Protein AF-A0A5N6VQR4-F1 (afdb_monomer_lite)

Structure (mmCIF, N/CA/C/O backbone):
data_AF-A0A5N6VQR4-F1
#
_entry.id   AF-A0A5N6VQR4-F1
#
loop_
_atom_site.group_PDB
_atom_site.id
_atom_site.type_symbol
_atom_site.label_atom_id
_atom_site.label_alt_id
_atom_site.label_comp_id
_atom_site.label_asym_id
_atom_site.label_entity_id
_atom_site.label_seq_id
_atom_site.pdbx_PDB_ins_code
_atom_site.Cartn_x
_atom_site.Cartn_y
_atom_site.Cartn_z
_atom_site.occupancy
_atom_site.B_iso_or_equiv
_atom_site.auth_seq_id
_atom_site.auth_comp_id
_atom_site.auth_asym_id
_atom_site.auth_atom_id
_atom_site.pdbx_PDB_model_num
ATOM 1 N N . MET A 1 1 ? -6.402 11.622 26.392 1.00 72.25 1 MET A N 1
ATOM 2 C CA . MET A 1 1 ? -5.763 10.296 26.255 1.00 72.25 1 MET A CA 1
ATOM 3 C C . MET A 1 1 ? -6.809 9.208 26.011 1.00 72.25 1 MET A C 1
ATOM 5 O O . MET A 1 1 ? -6.854 8.719 24.894 1.00 72.25 1 MET A O 1
ATOM 9 N N . ALA A 1 2 ? -7.713 8.922 26.962 1.00 85.75 2 ALA A N 1
ATOM 10 C CA . ALA A 1 2 ? -8.679 7.811 26.860 1.00 85.75 2 ALA A CA 1
ATOM 11 C C . ALA A 1 2 ? -9.592 7.821 25.611 1.00 85.75 2 ALA A C 1
ATOM 13 O O . ALA A 1 2 ? -9.846 6.773 25.027 1.00 85.75 2 ALA A O 1
ATOM 14 N N . ASP A 1 3 ? -10.067 8.989 25.160 1.00 92.75 3 ASP A N 1
ATOM 15 C CA . ASP A 1 3 ? -10.911 9.073 23.954 1.00 92.75 3 ASP A CA 1
ATOM 16 C C . ASP A 1 3 ? -10.135 8.754 22.662 1.00 92.75 3 ASP A C 1
ATOM 18 O O . ASP A 1 3 ? -10.634 8.040 21.794 1.00 92.75 3 ASP A O 1
ATOM 22 N N . LEU A 1 4 ? -8.886 9.223 22.555 1.00 91.81 4 LEU A N 1
ATOM 23 C CA . LEU A 1 4 ? -8.019 8.935 21.408 1.00 91.81 4 LEU A CA 1
ATOM 24 C C . LEU A 1 4 ? -7.672 7.445 21.352 1.00 91.81 4 LEU A C 1
ATOM 26 O O . LEU A 1 4 ? -7.761 6.829 20.294 1.00 91.81 4 LEU A O 1
ATOM 30 N N . GLU A 1 5 ? -7.332 6.870 22.502 1.00 92.81 5 GLU A N 1
ATOM 31 C CA . GLU A 1 5 ? -7.044 5.446 22.648 1.00 92.81 5 GLU A CA 1
ATOM 32 C C . GLU A 1 5 ? -8.259 4.587 22.274 1.00 92.81 5 GLU A C 1
ATOM 34 O O . GLU A 1 5 ? -8.143 3.661 21.472 1.00 92.81 5 GLU A O 1
ATOM 39 N N . ARG A 1 6 ? -9.459 4.946 22.754 1.00 95.38 6 ARG A N 1
ATOM 40 C CA . ARG A 1 6 ? -10.708 4.272 22.373 1.00 95.38 6 ARG A CA 1
ATOM 41 C C . ARG A 1 6 ? -10.944 4.319 20.861 1.00 95.38 6 ARG A C 1
ATOM 43 O O . ARG A 1 6 ? -11.289 3.294 20.269 1.00 95.38 6 ARG A O 1
ATOM 50 N N . ARG A 1 7 ? -10.772 5.488 20.229 1.00 95.00 7 ARG A N 1
ATOM 51 C CA . ARG A 1 7 ? -10.937 5.648 18.772 1.00 95.00 7 ARG A CA 1
ATOM 52 C C . ARG A 1 7 ? -9.921 4.814 18.000 1.00 95.00 7 ARG A C 1
ATOM 54 O O . ARG A 1 7 ? -10.310 4.118 17.069 1.00 95.00 7 ARG A O 1
ATOM 61 N N . TYR A 1 8 ? -8.656 4.844 18.412 1.00 91.25 8 TYR A N 1
ATOM 62 C CA . TYR A 1 8 ? -7.595 4.045 17.806 1.00 91.25 8 TYR A CA 1
ATOM 63 C C . TYR A 1 8 ? -7.903 2.547 17.884 1.00 91.25 8 TYR A C 1
ATOM 65 O O . TYR A 1 8 ? -7.888 1.870 16.861 1.00 91.25 8 TYR A O 1
ATOM 73 N N . ASN A 1 9 ? -8.271 2.045 19.065 1.00 92.38 9 ASN A N 1
ATOM 74 C CA . ASN A 1 9 ? -8.598 0.633 19.257 1.00 92.38 9 ASN A CA 1
ATOM 75 C C . ASN A 1 9 ? -9.785 0.202 18.388 1.00 92.38 9 ASN A C 1
ATOM 77 O O . ASN A 1 9 ? -9.730 -0.846 17.750 1.00 92.38 9 ASN A O 1
ATOM 81 N N . THR A 1 10 ? -10.817 1.045 18.297 1.00 94.00 10 THR A N 1
ATOM 82 C CA . THR A 1 10 ? -11.991 0.782 17.449 1.00 94.00 10 THR A CA 1
ATOM 83 C C . THR A 1 10 ? -11.607 0.729 15.968 1.00 94.00 10 THR A C 1
ATOM 85 O O . THR A 1 10 ? -11.998 -0.193 15.256 1.00 94.00 10 THR A O 1
ATOM 88 N N . LEU A 1 11 ? -10.815 1.695 15.492 1.00 91.12 11 LEU A N 1
ATOM 89 C CA . LEU A 1 11 ? -10.342 1.724 14.106 1.00 91.12 11 LEU A CA 1
ATOM 90 C C . LEU A 1 11 ? -9.451 0.523 13.788 1.00 91.12 11 LEU A C 1
ATOM 92 O O . LEU A 1 11 ? -9.614 -0.091 12.737 1.00 91.12 11 LEU A O 1
ATOM 96 N N . ASN A 1 12 ? -8.553 0.156 14.701 1.00 89.00 12 ASN A N 1
ATOM 97 C CA . ASN A 1 12 ? -7.706 -1.017 14.546 1.00 89.00 12 ASN A CA 1
ATOM 98 C C . ASN A 1 12 ? -8.550 -2.298 14.453 1.00 89.00 12 ASN A C 1
ATOM 100 O O . ASN A 1 12 ? -8.331 -3.109 13.561 1.00 89.00 12 ASN A O 1
ATOM 104 N N . GLU A 1 13 ? -9.569 -2.457 15.300 1.00 92.94 13 GLU A N 1
ATOM 105 C CA . GLU A 1 13 ? -10.475 -3.608 15.237 1.00 92.94 13 GLU A CA 1
ATOM 106 C C . GLU A 1 13 ? -11.222 -3.686 13.895 1.00 92.94 13 GLU A C 1
ATOM 108 O O . GLU A 1 13 ? -11.317 -4.761 13.299 1.00 92.94 13 GLU A O 1
ATOM 113 N N . ILE A 1 14 ? -11.702 -2.547 13.384 1.00 91.06 14 ILE A N 1
ATOM 114 C CA . ILE A 1 14 ? -12.328 -2.466 12.058 1.00 91.06 14 ILE A CA 1
ATOM 115 C C . ILE A 1 14 ? -11.334 -2.913 10.986 1.00 91.06 14 ILE A C 1
ATOM 117 O O . ILE A 1 14 ? -11.655 -3.795 10.193 1.00 91.06 14 ILE A O 1
ATOM 121 N N . VAL A 1 15 ? -10.123 -2.350 10.983 1.00 88.81 15 VAL A N 1
ATOM 122 C CA . VAL A 1 15 ? -9.076 -2.675 10.005 1.00 88.81 15 VAL A CA 1
ATOM 123 C C . VAL A 1 15 ? -8.760 -4.170 10.013 1.00 88.81 15 VAL A C 1
ATOM 125 O O . VAL A 1 15 ? -8.751 -4.778 8.944 1.00 88.81 15 VAL A O 1
ATOM 128 N N . GLN A 1 16 ? -8.594 -4.780 11.190 1.00 86.88 16 GLN A N 1
ATOM 129 C CA . GLN A 1 16 ? -8.325 -6.218 11.330 1.00 86.88 16 GLN A CA 1
ATOM 130 C C . GLN A 1 16 ? -9.474 -7.100 10.824 1.00 86.88 16 GLN A C 1
ATOM 132 O O . GLN A 1 16 ? -9.234 -8.197 10.322 1.00 86.88 16 GLN A O 1
ATOM 137 N N . LYS A 1 17 ? -10.722 -6.634 10.943 1.00 91.69 17 LYS A N 1
ATOM 138 C CA . LYS A 1 17 ? -11.908 -7.336 10.429 1.00 91.69 17 LYS A CA 1
ATOM 139 C C . LYS A 1 17 ? -12.133 -7.118 8.932 1.00 91.69 17 LYS A C 1
ATOM 141 O O . LYS A 1 17 ? -12.865 -7.887 8.311 1.00 91.69 17 LYS A O 1
ATOM 146 N N . THR A 1 18 ? -11.534 -6.086 8.338 1.00 91.88 18 THR A N 1
ATOM 147 C CA . THR A 1 18 ? -11.626 -5.858 6.894 1.00 91.88 18 THR A CA 1
ATOM 148 C C . THR A 1 18 ? -10.718 -6.802 6.110 1.00 91.88 18 THR A C 1
ATOM 150 O O . THR A 1 18 ? -9.731 -7.337 6.608 1.00 91.88 18 THR A O 1
ATOM 153 N N . THR A 1 19 ? -10.996 -6.948 4.817 1.00 92.56 19 THR A N 1
ATOM 154 C CA . THR A 1 19 ? -10.103 -7.664 3.899 1.00 92.56 19 THR A CA 1
ATOM 155 C C . THR A 1 19 ? -8.915 -6.815 3.444 1.00 92.56 19 THR A C 1
ATOM 157 O O . THR A 1 19 ? -8.200 -7.235 2.539 1.00 92.56 19 THR A O 1
ATOM 160 N N . ILE A 1 20 ? -8.721 -5.605 3.978 1.00 94.06 20 ILE A N 1
ATOM 161 C CA . ILE A 1 20 ? -7.669 -4.690 3.530 1.00 94.06 20 ILE A CA 1
ATOM 162 C C . ILE A 1 20 ? -6.327 -5.190 4.063 1.00 94.06 20 ILE A C 1
ATOM 164 O O . ILE A 1 20 ? -6.094 -5.256 5.265 1.00 94.06 20 ILE A O 1
ATOM 168 N N . ARG A 1 21 ? -5.428 -5.547 3.146 1.00 94.62 21 ARG A N 1
ATOM 169 C CA . ARG A 1 21 ? -4.090 -6.069 3.469 1.00 94.62 21 ARG A CA 1
ATOM 170 C C . ARG A 1 21 ? -2.989 -5.150 2.957 1.00 94.62 21 ARG A C 1
ATOM 172 O O . ARG A 1 21 ? -1.926 -5.071 3.570 1.00 94.62 21 ARG A O 1
ATOM 179 N N . TYR A 1 22 ? -3.266 -4.442 1.867 1.00 95.62 22 TYR A N 1
ATOM 180 C CA . TYR A 1 22 ? -2.328 -3.569 1.177 1.00 95.62 22 TYR A CA 1
ATOM 181 C C . TYR A 1 22 ? -2.906 -2.167 1.034 1.00 95.62 22 TYR A C 1
ATOM 183 O O . TYR A 1 22 ? -4.118 -2.008 0.912 1.00 95.62 22 TYR A O 1
ATOM 191 N N . VAL A 1 23 ? -2.049 -1.153 1.036 1.00 95.38 23 VAL A N 1
ATOM 192 C CA . VAL A 1 23 ? -2.447 0.254 0.966 1.00 95.38 23 VAL A CA 1
ATOM 193 C C . VAL A 1 23 ? -1.556 0.993 -0.027 1.00 95.38 23 VAL A C 1
ATOM 195 O O . VAL A 1 23 ? -0.343 0.790 -0.063 1.00 95.38 23 VAL A O 1
ATOM 198 N N . CYS A 1 24 ? -2.152 1.874 -0.831 1.00 95.25 24 CYS A N 1
ATOM 199 C CA . CYS A 1 24 ? -1.393 2.823 -1.640 1.00 95.25 24 CYS A CA 1
ATOM 200 C C . CYS A 1 24 ? -0.852 3.954 -0.744 1.00 95.25 24 CYS A C 1
ATOM 202 O O . CYS A 1 24 ? -1.650 4.669 -0.140 1.00 95.25 24 CYS A O 1
ATOM 204 N N . PRO A 1 25 ? 0.468 4.188 -0.671 1.00 93.19 25 PRO A N 1
ATOM 205 C CA . PRO A 1 25 ? 1.038 5.199 0.222 1.00 93.19 25 PRO A CA 1
ATOM 206 C C . PRO A 1 25 ? 0.742 6.645 -0.219 1.00 93.19 25 PRO A C 1
ATOM 208 O O . PRO A 1 25 ? 0.852 7.565 0.589 1.00 93.19 25 PRO A O 1
ATOM 211 N N . LYS A 1 26 ? 0.349 6.877 -1.482 1.00 91.94 26 LYS A N 1
ATOM 212 C CA . LYS A 1 26 ? -0.034 8.215 -1.970 1.00 91.94 26 LYS A CA 1
ATOM 213 C C . LYS A 1 26 ? -1.443 8.617 -1.554 1.00 91.94 26 LYS A C 1
ATOM 215 O O . LYS A 1 26 ? -1.625 9.698 -1.008 1.00 91.94 26 LYS A O 1
ATOM 220 N N . CYS A 1 27 ? -2.424 7.758 -1.822 1.00 92.81 27 CYS A N 1
ATOM 221 C CA . CYS A 1 27 ? -3.844 8.078 -1.652 1.00 92.81 27 CYS A CA 1
ATOM 222 C C . CYS A 1 27 ? -4.506 7.360 -0.465 1.00 92.81 27 CYS A C 1
ATOM 224 O O . CYS A 1 27 ? -5.698 7.539 -0.233 1.00 92.81 27 CYS A O 1
ATOM 226 N N . LEU A 1 28 ? -3.757 6.516 0.255 1.00 91.81 28 LEU A N 1
ATOM 227 C CA . LEU A 1 28 ? -4.216 5.698 1.385 1.00 91.81 28 LEU A CA 1
ATOM 228 C C . LEU A 1 28 ? -5.405 4.775 1.070 1.00 91.81 28 LEU A C 1
ATOM 230 O O . LEU A 1 28 ? -6.082 4.279 1.971 1.00 91.81 28 LEU A O 1
ATOM 234 N N . ARG A 1 29 ? -5.640 4.478 -0.213 1.00 94.31 29 ARG A N 1
ATOM 235 C CA . ARG A 1 29 ? -6.654 3.506 -0.627 1.00 94.31 29 ARG A CA 1
ATOM 236 C C . ARG A 1 29 ? -6.210 2.090 -0.258 1.00 94.31 29 ARG A C 1
ATOM 238 O O . ARG A 1 29 ? -5.081 1.695 -0.552 1.00 94.31 29 ARG A O 1
ATOM 245 N N . GLY A 1 30 ? -7.114 1.341 0.369 1.00 94.69 30 GLY A N 1
ATOM 246 C CA . GLY A 1 30 ? -6.908 -0.046 0.777 1.00 94.69 30 GLY A CA 1
ATOM 247 C C . GLY A 1 30 ? -7.296 -1.061 -0.300 1.00 94.69 30 GLY A C 1
ATOM 248 O O . GLY A 1 30 ? -8.262 -0.870 -1.035 1.00 94.69 30 GLY A O 1
ATOM 249 N N . PHE A 1 31 ? -6.558 -2.166 -0.357 1.00 95.62 31 PHE A N 1
ATOM 250 C CA . PHE A 1 31 ? -6.737 -3.266 -1.298 1.00 95.62 31 PHE A CA 1
ATOM 251 C C . PHE A 1 31 ? -6.587 -4.611 -0.584 1.00 95.62 31 PHE A C 1
ATOM 253 O O . PHE A 1 31 ? -5.764 -4.779 0.321 1.00 95.62 31 PHE A O 1
ATOM 260 N N . SER A 1 32 ? -7.365 -5.602 -1.017 1.00 94.75 32 SER A N 1
ATOM 261 C CA . SER A 1 32 ? -7.295 -6.962 -0.471 1.00 94.75 32 SER A CA 1
ATOM 262 C C . SER A 1 32 ? -6.176 -7.806 -1.070 1.00 94.75 32 SER A C 1
ATOM 264 O O . SER A 1 32 ? -5.676 -8.727 -0.427 1.00 94.75 32 SER A O 1
ATOM 266 N N . ARG A 1 33 ? -5.759 -7.489 -2.301 1.00 95.00 33 ARG A N 1
ATOM 267 C CA . ARG A 1 33 ? -4.773 -8.255 -3.069 1.00 95.00 33 ARG A CA 1
ATOM 268 C C . ARG A 1 33 ? -3.740 -7.324 -3.703 1.00 95.00 33 ARG A C 1
ATOM 270 O O . ARG A 1 33 ? -4.109 -6.234 -4.144 1.00 95.00 33 ARG A O 1
ATOM 277 N N . PRO A 1 34 ? -2.482 -7.773 -3.850 1.00 94.56 34 PRO A N 1
ATOM 278 C CA . PRO A 1 34 ? -1.444 -6.972 -4.488 1.00 94.56 34 PRO A CA 1
ATOM 279 C C . PRO A 1 34 ? -1.735 -6.740 -5.976 1.00 94.56 34 PRO A C 1
ATOM 281 O O . PRO A 1 34 ? -1.414 -5.687 -6.505 1.00 94.56 34 PRO A O 1
ATOM 284 N N . THR A 1 35 ? -2.405 -7.676 -6.655 1.00 94.94 35 THR A N 1
ATOM 285 C CA . THR A 1 35 ? -2.776 -7.530 -8.072 1.00 94.94 35 THR A CA 1
ATOM 286 C C . THR A 1 35 ? -3.657 -6.307 -8.322 1.00 94.94 35 THR A C 1
ATOM 288 O O . THR A 1 35 ? -3.410 -5.569 -9.271 1.00 94.94 35 THR A O 1
ATOM 291 N N . LEU A 1 36 ? -4.634 -6.060 -7.442 1.00 95.44 36 LEU A N 1
ATOM 292 C CA . LEU A 1 36 ? -5.514 -4.890 -7.512 1.00 95.44 36 LEU A CA 1
ATOM 293 C C . LEU A 1 36 ? -4.752 -3.594 -7.215 1.00 95.44 36 LEU A C 1
ATOM 295 O O . LEU A 1 36 ? -4.996 -2.577 -7.855 1.00 95.44 36 LEU A O 1
ATOM 299 N N . LEU A 1 37 ? -3.791 -3.641 -6.288 1.00 95.88 37 LEU A N 1
ATOM 300 C CA . LEU A 1 37 ? -2.920 -2.506 -5.994 1.00 95.88 37 LEU A CA 1
ATOM 301 C C . LEU A 1 37 ? -2.042 -2.137 -7.204 1.00 95.88 37 LEU A C 1
ATOM 303 O O . LEU A 1 37 ? -1.970 -0.974 -7.587 1.00 95.88 37 LEU A O 1
ATOM 307 N N . TYR A 1 38 ? -1.398 -3.118 -7.841 1.00 94.19 38 TYR A N 1
ATOM 308 C CA . TYR A 1 38 ? -0.580 -2.865 -9.032 1.00 94.19 38 TYR A CA 1
ATOM 309 C C . TYR A 1 38 ? -1.418 -2.430 -10.236 1.00 94.19 38 TYR A C 1
ATOM 311 O O . TYR A 1 38 ? -0.951 -1.638 -11.050 1.00 94.19 38 TYR A O 1
ATOM 319 N N . GLN A 1 39 ? -2.654 -2.916 -10.357 1.00 95.25 39 GLN A N 1
ATOM 320 C CA . GLN A 1 39 ? -3.601 -2.394 -11.338 1.00 95.25 39 GLN A CA 1
ATOM 321 C C . GLN A 1 39 ? -3.911 -0.916 -11.071 1.00 95.25 39 GLN A C 1
ATOM 323 O O . GLN A 1 39 ? -3.766 -0.106 -11.980 1.00 95.25 39 GLN A O 1
ATOM 328 N N . HIS A 1 40 ? -4.205 -0.554 -9.821 1.00 95.31 40 HIS A N 1
ATOM 329 C CA . HIS A 1 40 ? -4.433 0.834 -9.425 1.00 95.31 40 HIS A CA 1
ATOM 330 C C . HIS A 1 40 ? -3.251 1.756 -9.761 1.00 95.31 40 HIS A C 1
ATOM 332 O O . HIS A 1 40 ? -3.462 2.879 -10.212 1.00 95.31 40 HIS A O 1
ATOM 338 N N . PHE A 1 41 ? -2.011 1.290 -9.592 1.00 94.56 41 PHE A N 1
ATOM 339 C CA . PHE A 1 41 ? -0.835 2.075 -9.974 1.00 94.56 41 PHE A CA 1
ATOM 340 C C . PHE A 1 41 ? -0.729 2.315 -11.481 1.00 94.56 41 PHE A C 1
ATOM 342 O O . PHE A 1 41 ? -0.176 3.327 -11.886 1.00 94.56 41 PHE A O 1
ATOM 349 N N . ARG A 1 42 ? -1.232 1.398 -12.314 1.00 91.81 42 ARG A N 1
ATOM 350 C CA . ARG A 1 42 ? -1.169 1.524 -13.778 1.00 91.81 42 ARG A CA 1
ATOM 351 C C . ARG A 1 42 ? -2.291 2.378 -14.353 1.00 91.81 42 ARG A C 1
ATOM 353 O O . ARG A 1 42 ? -2.090 3.009 -15.381 1.00 91.81 42 ARG A O 1
ATOM 360 N N . GLU A 1 43 ? -3.452 2.369 -13.711 1.00 92.00 43 GLU A N 1
ATOM 361 C CA . GLU A 1 43 ? -4.618 3.149 -14.141 1.00 92.00 43 GLU A CA 1
ATOM 362 C C . GLU A 1 43 ? -4.470 4.641 -13.831 1.00 92.00 43 GLU A C 1
ATOM 364 O O . GLU A 1 43 ? -5.040 5.473 -14.529 1.00 92.00 43 GLU A O 1
ATOM 369 N N . ASP A 1 44 ? -3.703 4.982 -12.795 1.00 88.25 44 ASP A N 1
ATOM 370 C CA . ASP A 1 44 ? -3.507 6.357 -12.351 1.00 88.25 44 ASP A CA 1
ATOM 371 C C . ASP A 1 44 ? -2.068 6.809 -12.626 1.00 88.25 44 ASP A C 1
ATOM 373 O O . ASP A 1 44 ? -1.114 6.350 -11.987 1.00 88.25 44 ASP A O 1
ATOM 377 N N . GLU A 1 45 ? -1.900 7.742 -13.565 1.00 87.00 45 GLU A N 1
ATOM 378 C CA . GLU A 1 45 ? -0.587 8.280 -13.941 1.00 87.00 45 GLU A CA 1
ATOM 379 C C . GLU A 1 45 ? 0.170 8.863 -12.739 1.00 87.00 45 GLU A C 1
ATOM 381 O O . GLU A 1 45 ? 1.398 8.752 -12.662 1.00 87.00 45 GLU A O 1
ATOM 386 N N . SER A 1 46 ? -0.549 9.410 -11.751 1.00 88.62 46 SER A N 1
ATOM 387 C CA . SER A 1 46 ? 0.048 9.970 -10.535 1.00 88.62 46 SER A CA 1
ATOM 388 C C . SER A 1 46 ? 0.661 8.900 -9.617 1.00 88.62 46 SER A C 1
ATOM 390 O O . SER A 1 46 ? 1.521 9.205 -8.775 1.00 88.62 46 SER A O 1
ATOM 392 N N . HIS A 1 47 ? 0.261 7.639 -9.797 1.00 92.12 47 HIS A N 1
ATOM 393 C CA . HIS A 1 47 ? 0.707 6.481 -9.028 1.00 92.12 47 HIS A CA 1
ATOM 394 C C . HIS A 1 47 ? 1.641 5.546 -9.809 1.00 92.12 47 HIS A C 1
ATOM 396 O O . HIS A 1 47 ? 2.265 4.681 -9.193 1.00 92.12 47 HIS A O 1
ATOM 402 N N . ASN A 1 48 ? 1.805 5.738 -11.122 1.00 92.06 48 ASN A N 1
ATOM 403 C CA . ASN A 1 48 ? 2.569 4.847 -12.004 1.00 92.06 48 ASN A CA 1
ATOM 404 C C . ASN A 1 48 ? 3.991 4.553 -11.498 1.00 92.06 48 ASN A C 1
ATOM 406 O O . ASN A 1 48 ? 4.425 3.401 -11.498 1.00 92.06 48 ASN A O 1
ATOM 410 N N . ALA A 1 49 ? 4.686 5.552 -10.947 1.00 93.00 49 ALA A N 1
ATOM 411 C CA . ALA A 1 49 ? 6.028 5.367 -10.390 1.00 93.00 49 ALA A CA 1
ATOM 412 C C . ALA A 1 49 ? 6.100 4.289 -9.284 1.00 93.00 49 ALA A C 1
ATOM 414 O O . ALA A 1 49 ? 7.134 3.643 -9.134 1.00 93.00 49 ALA A O 1
ATOM 415 N N . LEU A 1 50 ? 5.011 4.033 -8.547 1.00 93.69 50 LEU A N 1
ATOM 416 C CA . LEU A 1 50 ? 4.946 2.976 -7.528 1.00 93.69 50 LEU A CA 1
ATOM 417 C C . LEU A 1 50 ? 4.861 1.562 -8.122 1.00 93.69 50 LEU A C 1
ATOM 419 O O . LEU A 1 50 ? 5.152 0.589 -7.426 1.00 93.69 50 LEU A O 1
ATOM 423 N N . SER A 1 51 ? 4.494 1.434 -9.400 1.00 92.38 51 SER A N 1
ATOM 424 C CA . SER A 1 51 ? 4.516 0.155 -10.114 1.00 92.38 51 SER A CA 1
ATOM 425 C C . SER A 1 51 ? 5.911 -0.222 -10.620 1.00 92.38 51 SER A C 1
ATOM 427 O O . SER A 1 51 ? 6.197 -1.407 -10.755 1.00 92.38 51 SER A O 1
ATOM 429 N N . MET A 1 52 ? 6.800 0.763 -10.799 1.00 92.75 52 MET A N 1
ATOM 430 C CA . MET A 1 52 ? 8.086 0.633 -11.500 1.00 92.75 52 MET A CA 1
ATOM 431 C C . MET A 1 52 ? 9.196 -0.054 -10.689 1.00 92.75 52 MET A C 1
ATOM 433 O O . MET A 1 52 ? 10.378 0.149 -10.951 1.00 92.75 52 MET A O 1
ATOM 437 N N . ARG A 1 53 ? 8.866 -0.852 -9.665 1.00 90.12 53 ARG A N 1
ATOM 438 C CA . ARG A 1 53 ? 9.872 -1.442 -8.763 1.00 90.12 53 ARG A CA 1
ATOM 439 C C . ARG A 1 53 ? 10.897 -2.303 -9.511 1.00 90.12 53 ARG A C 1
ATOM 441 O O . ARG A 1 53 ? 12.047 -2.368 -9.079 1.00 90.12 53 ARG A O 1
ATOM 448 N N . ARG A 1 54 ? 10.477 -2.983 -10.583 1.00 88.62 54 ARG A N 1
ATOM 449 C CA . ARG A 1 54 ? 11.322 -3.898 -11.368 1.00 88.62 54 ARG A CA 1
ATOM 450 C C . ARG A 1 54 ? 12.019 -3.188 -12.526 1.00 88.62 54 ARG A C 1
ATOM 452 O O . ARG A 1 54 ? 13.146 -3.536 -12.850 1.00 88.62 54 ARG A O 1
ATOM 459 N N . GLU A 1 55 ? 11.353 -2.208 -13.124 1.00 91.44 55 GLU A N 1
ATOM 460 C CA . GLU A 1 55 ? 11.799 -1.488 -14.315 1.00 91.44 55 GLU A CA 1
ATOM 461 C C . GLU A 1 55 ? 12.731 -0.324 -13.962 1.00 91.44 55 GLU A C 1
ATOM 463 O O . GLU A 1 55 ? 13.781 -0.154 -14.575 1.00 91.44 55 GLU A O 1
ATOM 468 N N . ASP A 1 56 ? 12.361 0.470 -12.954 1.00 93.19 56 ASP A N 1
ATOM 469 C CA . ASP A 1 56 ? 13.113 1.633 -12.491 1.00 93.19 56 ASP A CA 1
ATOM 470 C C . ASP A 1 56 ? 13.000 1.770 -10.968 1.00 93.19 56 ASP A C 1
ATOM 472 O O . ASP A 1 56 ? 12.205 2.538 -10.411 1.00 93.19 56 ASP A O 1
ATOM 476 N N . PHE A 1 57 ? 13.851 1.010 -10.277 1.00 92.50 57 PHE A N 1
ATOM 477 C CA . PHE A 1 57 ? 13.885 0.993 -8.819 1.00 92.50 57 PHE A CA 1
ATOM 478 C C . PHE A 1 57 ? 14.170 2.376 -8.216 1.00 92.50 57 PHE A C 1
ATOM 480 O O . PHE A 1 57 ? 13.686 2.684 -7.126 1.00 92.50 57 PHE A O 1
ATOM 487 N N . LYS A 1 58 ? 14.927 3.236 -8.912 1.00 93.38 58 LYS A N 1
ATOM 488 C CA . LYS A 1 58 ? 15.244 4.583 -8.429 1.00 93.38 58 LYS A CA 1
ATOM 489 C C . LYS A 1 58 ? 13.992 5.457 -8.429 1.00 93.38 58 LYS A C 1
ATOM 491 O O . LYS A 1 58 ? 13.699 6.076 -7.407 1.00 93.38 58 LYS A O 1
ATOM 496 N N . ARG A 1 59 ? 13.232 5.477 -9.532 1.00 94.31 59 ARG A N 1
ATOM 497 C CA . ARG A 1 59 ? 11.954 6.210 -9.608 1.00 94.31 59 ARG A CA 1
ATOM 498 C C . ARG A 1 59 ? 10.938 5.669 -8.614 1.00 94.31 59 ARG A C 1
ATOM 500 O O . ARG A 1 59 ? 10.289 6.463 -7.931 1.00 94.31 59 ARG A O 1
ATOM 507 N N . PHE A 1 60 ? 10.854 4.347 -8.488 1.00 94.94 60 PHE A N 1
ATOM 508 C CA . PHE A 1 60 ? 10.026 3.699 -7.479 1.00 94.94 60 PHE A CA 1
ATOM 509 C C . PHE A 1 60 ? 10.388 4.165 -6.066 1.00 94.94 60 PHE A C 1
ATOM 511 O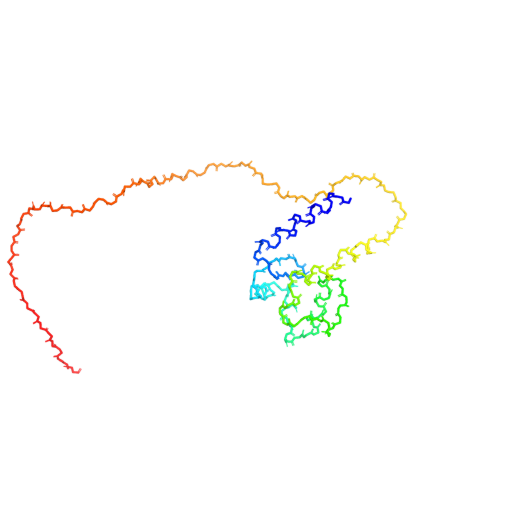 O . PHE A 1 60 ? 9.518 4.650 -5.348 1.00 94.94 60 PHE A O 1
ATOM 518 N N . LEU A 1 61 ? 11.663 4.077 -5.672 1.00 93.94 61 LEU A N 1
ATOM 519 C CA . LEU A 1 61 ? 12.098 4.412 -4.318 1.00 93.94 61 LEU A CA 1
ATOM 520 C C . LEU A 1 61 ? 11.869 5.890 -4.001 1.00 93.94 61 LEU A C 1
ATOM 522 O O . LEU A 1 61 ? 11.338 6.202 -2.937 1.00 93.94 61 LEU A O 1
ATOM 526 N N . SER A 1 62 ? 12.223 6.794 -4.919 1.00 93.62 62 SER A N 1
ATOM 527 C CA . SER A 1 62 ? 11.985 8.229 -4.737 1.00 93.62 62 SER A CA 1
ATOM 528 C C . SER A 1 62 ? 10.499 8.528 -4.567 1.00 93.62 62 SER A C 1
ATOM 530 O O . SER A 1 62 ? 10.120 9.207 -3.613 1.00 93.62 62 SER A O 1
ATOM 532 N N . SER A 1 63 ? 9.648 7.960 -5.428 1.00 93.69 63 SER A N 1
ATOM 533 C CA . SER A 1 63 ? 8.205 8.152 -5.314 1.00 93.69 63 SER A CA 1
ATOM 534 C C . SER A 1 63 ? 7.654 7.538 -4.031 1.00 93.69 63 SER A C 1
ATOM 536 O O . SER A 1 63 ? 6.827 8.157 -3.375 1.00 93.69 63 SER A O 1
ATOM 538 N N . TYR A 1 64 ? 8.125 6.362 -3.621 1.00 94.19 64 TYR A N 1
ATOM 539 C CA . TYR A 1 64 ? 7.690 5.687 -2.401 1.00 94.19 64 TYR A CA 1
ATOM 540 C C . TYR A 1 64 ? 8.059 6.472 -1.132 1.00 94.19 64 TYR A C 1
ATOM 542 O O . TYR A 1 64 ? 7.221 6.665 -0.252 1.00 94.19 64 TYR A O 1
ATOM 550 N N . GLN A 1 65 ? 9.283 6.996 -1.054 1.00 93.50 65 GLN A N 1
ATOM 551 C CA . GLN A 1 65 ? 9.742 7.829 0.063 1.00 93.50 65 GLN A CA 1
ATOM 552 C C . GLN A 1 65 ? 8.961 9.142 0.160 1.00 93.50 65 GLN A C 1
ATOM 554 O O . GLN A 1 65 ? 8.514 9.519 1.244 1.00 93.50 65 GLN A O 1
ATOM 559 N N . GLU A 1 66 ? 8.739 9.811 -0.973 1.00 91.81 66 GLU A N 1
ATOM 560 C CA . GLU A 1 66 ? 7.855 10.977 -1.064 1.00 91.81 66 GLU A CA 1
ATOM 561 C C . GLU A 1 66 ? 6.423 10.611 -0.650 1.00 91.81 66 GLU A C 1
ATOM 563 O O . GLU A 1 66 ? 5.743 11.369 0.046 1.00 91.81 66 GLU A O 1
ATOM 568 N N . SER A 1 67 ? 5.989 9.402 -1.020 1.00 91.94 67 SER A N 1
ATOM 569 C CA . SER A 1 67 ? 4.674 8.858 -0.700 1.00 91.94 67 SER A CA 1
ATOM 570 C C . SER A 1 67 ? 4.477 8.617 0.799 1.00 91.94 67 SER A C 1
ATOM 572 O O . SER A 1 67 ? 3.356 8.700 1.272 1.00 91.94 67 SER A O 1
ATOM 574 N N . LEU A 1 68 ? 5.533 8.351 1.558 1.00 91.25 68 LEU A N 1
ATOM 575 C CA . LEU A 1 68 ? 5.443 8.160 3.005 1.00 91.25 68 LEU A CA 1
ATOM 576 C C . LEU A 1 68 ? 5.869 9.395 3.803 1.00 91.25 68 LEU A C 1
ATOM 578 O O . LEU A 1 68 ? 5.573 9.486 4.990 1.00 91.25 68 LEU A O 1
ATOM 582 N N . GLY A 1 69 ? 6.571 10.345 3.184 1.00 90.25 69 GLY A N 1
ATO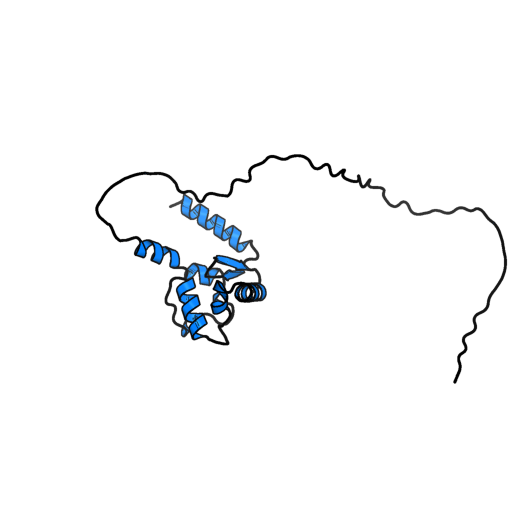M 583 C CA . GLY A 1 69 ? 7.223 11.443 3.898 1.00 90.25 69 GLY A CA 1
ATOM 584 C C . GLY A 1 69 ? 8.417 10.977 4.742 1.00 90.25 69 GLY A C 1
ATOM 585 O O . GLY A 1 69 ? 8.757 11.609 5.740 1.00 90.25 69 GLY A O 1
ATOM 586 N N . CYS A 1 70 ? 9.056 9.860 4.385 1.00 87.81 70 CYS A N 1
ATOM 587 C CA . CYS A 1 70 ? 10.194 9.321 5.127 1.00 87.81 70 CYS A CA 1
ATOM 588 C C . CYS A 1 70 ? 11.295 8.798 4.199 1.00 87.81 70 CYS A C 1
ATOM 590 O O . CYS A 1 70 ? 11.033 8.206 3.153 1.00 87.81 70 CYS A O 1
ATOM 592 N N . LYS A 1 71 ? 12.553 8.976 4.613 1.00 88.31 71 LYS A N 1
ATOM 593 C CA . LYS A 1 71 ? 13.734 8.501 3.882 1.00 88.31 71 LYS A CA 1
ATOM 594 C C . LYS A 1 71 ? 14.113 7.094 4.350 1.00 88.31 71 LYS A C 1
ATOM 596 O O . LYS A 1 71 ? 14.989 6.947 5.194 1.00 88.31 71 LYS A O 1
ATOM 601 N N . ILE A 1 72 ? 13.437 6.073 3.825 1.00 86.56 72 ILE A N 1
ATOM 602 C CA . ILE A 1 72 ? 13.756 4.663 4.115 1.00 86.56 72 ILE A CA 1
ATOM 603 C C . ILE A 1 72 ? 14.858 4.196 3.159 1.00 86.56 72 ILE A C 1
ATOM 605 O O . ILE A 1 72 ? 14.681 4.324 1.943 1.00 86.56 72 ILE A O 1
ATOM 609 N N . PRO A 1 73 ?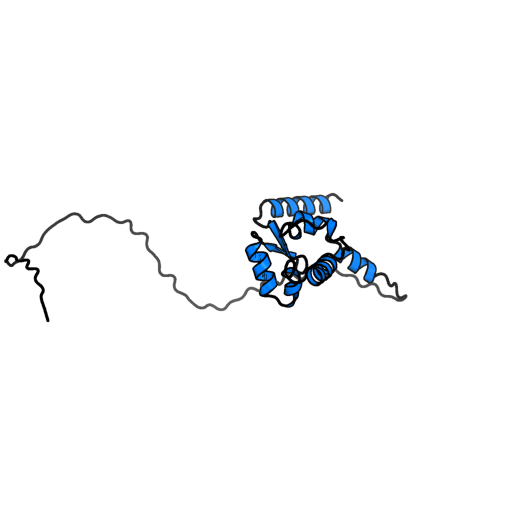 15.989 3.662 3.641 1.00 87.50 73 PRO A N 1
ATOM 610 C CA . PRO A 1 73 ? 17.034 3.159 2.762 1.00 87.50 73 PRO A CA 1
ATOM 611 C C . PRO A 1 73 ? 16.561 1.909 2.006 1.00 87.50 73 PRO A C 1
ATOM 613 O O . PRO A 1 73 ? 15.850 1.063 2.540 1.00 87.50 73 PRO A O 1
ATOM 616 N N . ALA A 1 74 ? 17.016 1.751 0.760 1.00 87.69 74 ALA A N 1
ATOM 617 C CA . ALA A 1 74 ? 16.613 0.646 -0.119 1.00 87.69 74 ALA A CA 1
ATOM 618 C C . ALA A 1 74 ? 16.788 -0.755 0.498 1.00 87.69 74 ALA A C 1
ATOM 620 O O . ALA A 1 74 ? 16.024 -1.662 0.186 1.00 87.69 74 ALA A O 1
ATOM 621 N N . LYS A 1 75 ? 17.794 -0.924 1.367 1.00 87.12 75 LYS A N 1
ATOM 622 C CA . LYS A 1 75 ? 18.126 -2.197 2.025 1.00 87.12 75 LYS A CA 1
ATOM 623 C C . LYS A 1 75 ? 17.113 -2.619 3.093 1.00 87.12 75 LYS A C 1
ATOM 625 O O . LYS A 1 75 ? 17.023 -3.802 3.388 1.00 87.12 75 LYS A O 1
ATOM 630 N N . GLU A 1 76 ? 16.378 -1.669 3.665 1.00 87.56 76 GLU A N 1
ATOM 631 C CA . GLU A 1 76 ? 15.379 -1.915 4.716 1.00 87.56 76 GLU A CA 1
ATOM 632 C C . GLU A 1 76 ? 13.968 -2.083 4.144 1.00 87.56 76 GLU A C 1
ATOM 634 O O . GLU A 1 76 ? 13.018 -2.362 4.875 1.00 87.56 76 GLU A O 1
ATOM 639 N N . LEU A 1 77 ? 13.812 -1.905 2.829 1.00 90.31 77 LEU A N 1
ATOM 640 C CA . LEU A 1 77 ? 12.516 -1.995 2.191 1.00 90.31 77 LEU A CA 1
ATOM 641 C C . LEU A 1 77 ? 12.098 -3.468 2.043 1.00 90.31 77 LEU A C 1
ATOM 643 O O . LEU A 1 77 ? 12.820 -4.238 1.400 1.00 90.31 77 LEU A O 1
ATOM 647 N N . PRO A 1 78 ? 10.913 -3.863 2.542 1.00 91.06 78 PRO A N 1
ATOM 648 C CA . PRO A 1 78 ? 10.422 -5.220 2.367 1.00 91.06 78 PRO A CA 1
ATOM 649 C C . PRO A 1 78 ? 10.329 -5.601 0.883 1.00 91.06 78 PRO A C 1
ATOM 651 O O . PRO A 1 78 ? 10.073 -4.730 0.037 1.00 91.06 78 PRO A O 1
ATOM 654 N N . PRO A 1 79 ? 10.527 -6.882 0.535 1.00 87.88 79 PRO A N 1
ATOM 655 C CA . PRO A 1 79 ? 10.477 -7.348 -0.847 1.00 87.88 79 PRO A CA 1
ATOM 656 C C . PRO A 1 79 ? 9.073 -7.218 -1.466 1.00 87.88 79 PRO A C 1
ATOM 658 O O . PRO A 1 79 ? 8.060 -7.179 -0.771 1.00 87.88 79 PRO A O 1
ATOM 661 N N . ASP A 1 80 ? 9.023 -7.146 -2.798 1.00 88.06 80 ASP A N 1
ATOM 662 C CA . ASP A 1 80 ? 7.799 -7.180 -3.614 1.00 88.06 80 ASP A CA 1
ATOM 663 C C . ASP A 1 80 ? 6.657 -6.261 -3.135 1.00 88.06 80 ASP A C 1
ATOM 665 O O . ASP A 1 80 ? 6.824 -5.045 -3.044 1.00 88.06 80 ASP A O 1
ATOM 669 N N . ALA A 1 81 ? 5.479 -6.833 -2.874 1.00 90.56 81 ALA A N 1
ATOM 670 C CA . ALA A 1 81 ? 4.295 -6.110 -2.436 1.00 90.56 81 ALA A CA 1
ATOM 671 C C . ALA A 1 81 ? 4.254 -5.898 -0.916 1.00 90.56 81 ALA A C 1
ATOM 673 O O . ALA A 1 81 ? 3.370 -5.204 -0.418 1.00 90.56 81 ALA A O 1
ATOM 674 N N . GLU A 1 82 ? 5.183 -6.493 -0.164 1.00 93.56 82 GLU A N 1
ATOM 675 C CA . GLU A 1 82 ? 5.156 -6.461 1.299 1.00 93.56 82 GLU A CA 1
ATOM 676 C C . GLU A 1 82 ? 5.446 -5.062 1.842 1.00 93.56 82 GLU A C 1
ATOM 678 O O . GLU A 1 82 ? 4.932 -4.698 2.898 1.00 93.56 82 GLU A O 1
ATOM 683 N N . CYS A 1 83 ? 6.163 -4.227 1.081 1.00 93.12 83 CYS A N 1
ATOM 684 C CA . CYS A 1 83 ? 6.334 -2.817 1.427 1.00 93.12 83 CYS A CA 1
ATOM 685 C C . CYS A 1 83 ? 5.000 -2.057 1.422 1.00 93.12 83 CYS A C 1
ATOM 687 O O . CYS A 1 83 ? 4.861 -1.061 2.111 1.00 93.12 83 CYS A O 1
ATOM 689 N N . PHE A 1 84 ? 3.982 -2.539 0.709 1.00 95.50 84 PHE A N 1
ATOM 690 C CA . PHE A 1 84 ? 2.658 -1.922 0.691 1.00 95.50 84 PHE A CA 1
ATOM 691 C C . PHE A 1 84 ? 1.699 -2.503 1.724 1.00 95.50 84 PHE A C 1
ATOM 693 O O . PHE A 1 84 ? 0.517 -2.159 1.710 1.00 95.50 84 PHE A O 1
ATOM 700 N N . ARG A 1 85 ? 2.151 -3.404 2.606 1.00 95.00 85 ARG A N 1
ATOM 701 C CA . ARG A 1 85 ? 1.280 -3.912 3.665 1.00 95.00 85 ARG A CA 1
ATOM 702 C C . ARG A 1 85 ? 0.825 -2.788 4.573 1.00 95.00 85 ARG A C 1
ATOM 704 O O . ARG A 1 85 ? 1.615 -1.929 4.952 1.00 95.00 85 ARG A O 1
ATOM 711 N N . ILE A 1 86 ? -0.439 -2.867 4.977 1.00 92.56 86 ILE A N 1
ATOM 712 C CA . ILE A 1 86 ? -1.077 -1.856 5.820 1.00 92.56 86 ILE A CA 1
ATOM 713 C C . ILE A 1 86 ? -0.252 -1.533 7.071 1.00 92.56 86 ILE A C 1
ATOM 715 O O . ILE A 1 86 ? 0.010 -0.365 7.322 1.00 92.56 86 ILE A O 1
ATOM 719 N N . GLN A 1 87 ? 0.241 -2.551 7.784 1.00 90.19 87 GLN A N 1
ATOM 720 C CA . GLN A 1 87 ? 1.040 -2.345 8.993 1.00 90.19 87 GLN A CA 1
ATOM 721 C C . GLN A 1 87 ? 2.341 -1.594 8.694 1.00 90.19 87 GLN A C 1
ATOM 723 O O . GLN A 1 87 ? 2.640 -0.599 9.340 1.00 90.19 87 GLN A O 1
ATOM 728 N N . TYR A 1 88 ? 3.068 -2.014 7.655 1.00 92.38 88 TYR A N 1
ATOM 729 C CA . TYR A 1 88 ? 4.327 -1.374 7.282 1.00 92.38 88 TYR A CA 1
ATOM 730 C C . TYR A 1 88 ? 4.123 0.089 6.880 1.00 92.38 88 TYR A C 1
ATOM 732 O O . TYR A 1 88 ? 4.873 0.959 7.321 1.00 92.38 88 TYR A O 1
ATOM 740 N N . VAL A 1 89 ? 3.098 0.362 6.065 1.00 92.94 89 VAL A N 1
ATOM 741 C CA . VAL A 1 89 ? 2.757 1.724 5.642 1.00 92.94 89 VAL A CA 1
ATOM 742 C C . VAL A 1 89 ? 2.391 2.576 6.854 1.00 92.94 89 VAL A C 1
ATOM 744 O O . VAL A 1 89 ? 2.942 3.662 6.974 1.00 92.94 89 VAL A O 1
ATOM 747 N N . ILE A 1 90 ? 1.539 2.088 7.764 1.00 89.69 90 ILE A N 1
ATOM 748 C CA . ILE A 1 90 ? 1.155 2.803 8.994 1.00 89.69 90 ILE A CA 1
ATOM 749 C C . ILE A 1 90 ? 2.387 3.148 9.835 1.00 89.69 90 ILE A C 1
ATOM 751 O O . ILE A 1 90 ? 2.559 4.307 10.208 1.00 89.69 90 ILE A O 1
ATOM 755 N N . ASP A 1 91 ? 3.269 2.178 10.077 1.00 89.44 91 ASP A N 1
ATOM 756 C CA . ASP A 1 91 ? 4.444 2.356 10.940 1.00 89.44 91 ASP A CA 1
ATOM 757 C C . ASP A 1 91 ? 5.438 3.393 10.380 1.00 89.44 91 ASP A C 1
ATOM 759 O O . ASP A 1 91 ? 6.179 4.034 11.129 1.00 89.44 91 ASP A O 1
ATOM 763 N N . HIS A 1 92 ? 5.451 3.581 9.057 1.00 89.88 92 HIS A N 1
ATOM 764 C CA . HIS A 1 92 ? 6.393 4.462 8.364 1.00 89.88 92 HIS A CA 1
ATOM 765 C C . HIS A 1 92 ? 5.750 5.727 7.782 1.00 89.88 92 HIS A C 1
ATOM 767 O O . HIS A 1 92 ? 6.453 6.552 7.194 1.00 89.88 92 HIS A O 1
ATOM 773 N N . TYR A 1 93 ? 4.440 5.923 7.948 1.00 89.88 93 TYR A N 1
ATOM 774 C CA . TYR A 1 93 ? 3.746 7.089 7.416 1.00 89.88 93 TYR A CA 1
ATOM 775 C C . TYR A 1 93 ? 4.072 8.336 8.245 1.00 89.88 93 TYR A C 1
ATOM 777 O O . TYR A 1 93 ? 3.630 8.498 9.380 1.00 89.88 93 TYR A O 1
ATOM 785 N N . LYS A 1 94 ? 4.866 9.242 7.670 1.00 87.44 94 LYS A N 1
ATOM 786 C CA . LYS A 1 94 ? 5.329 10.487 8.306 1.00 87.4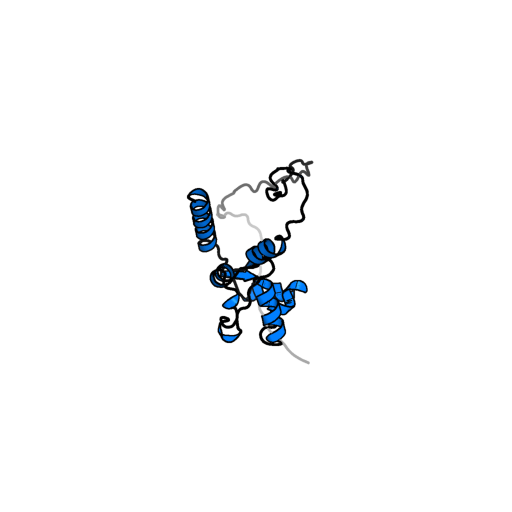4 94 LYS A CA 1
ATOM 787 C C . LYS A 1 94 ? 4.956 11.739 7.520 1.00 87.44 94 LYS A C 1
ATOM 789 O O . LYS A 1 94 ? 5.432 12.829 7.845 1.00 87.44 94 LYS A O 1
ATOM 794 N N . ARG A 1 95 ? 4.110 11.632 6.490 1.00 74.38 95 ARG A N 1
ATOM 795 C CA . ARG A 1 95 ? 3.672 12.801 5.714 1.00 74.38 95 ARG A CA 1
ATOM 796 C C . ARG A 1 95 ? 3.036 13.865 6.613 1.00 74.38 95 ARG A C 1
ATOM 798 O O . ARG A 1 95 ? 3.375 15.037 6.476 1.00 74.38 95 ARG A O 1
ATOM 805 N N . ASP A 1 96 ? 2.215 13.459 7.575 1.00 65.81 96 ASP A N 1
ATOM 806 C CA . ASP A 1 96 ? 1.507 14.391 8.462 1.00 65.81 96 ASP A CA 1
ATOM 807 C C . ASP A 1 96 ? 2.467 15.167 9.380 1.00 65.81 96 ASP A C 1
ATOM 809 O O . ASP A 1 96 ? 2.280 16.358 9.624 1.00 65.81 96 ASP A O 1
ATOM 813 N N . GLN A 1 97 ? 3.558 14.529 9.816 1.00 61.59 97 GLN A N 1
ATOM 814 C CA . GLN A 1 97 ? 4.612 15.183 10.602 1.00 61.59 97 GLN A CA 1
ATOM 815 C C . GLN A 1 97 ? 5.383 16.215 9.765 1.00 61.59 97 GLN A C 1
ATOM 817 O O . GLN A 1 97 ? 5.753 17.272 10.268 1.00 61.59 97 GLN A O 1
ATOM 822 N N . ASN A 1 98 ? 5.597 15.947 8.473 1.00 55.78 98 ASN A N 1
ATOM 823 C CA . ASN A 1 98 ? 6.254 16.900 7.577 1.00 55.78 98 ASN A CA 1
ATOM 824 C C . ASN A 1 98 ? 5.352 18.089 7.225 1.00 55.78 98 ASN A C 1
ATOM 826 O O . ASN A 1 98 ? 5.855 19.206 7.131 1.00 55.78 98 ASN A O 1
ATOM 830 N N . LEU A 1 99 ? 4.035 17.883 7.093 1.00 57.19 99 LEU A N 1
ATOM 831 C CA . LEU A 1 99 ? 3.087 18.980 6.885 1.00 57.19 99 LEU A CA 1
ATOM 832 C C . LEU A 1 99 ? 3.075 19.929 8.097 1.00 57.19 99 LEU A C 1
ATOM 834 O O . LEU A 1 99 ? 3.197 21.142 7.928 1.00 57.19 99 LEU A O 1
ATOM 838 N N . ALA A 1 100 ? 3.041 19.382 9.318 1.00 54.22 100 ALA A N 1
ATOM 839 C CA . ALA A 1 100 ? 3.131 20.160 10.557 1.00 54.22 1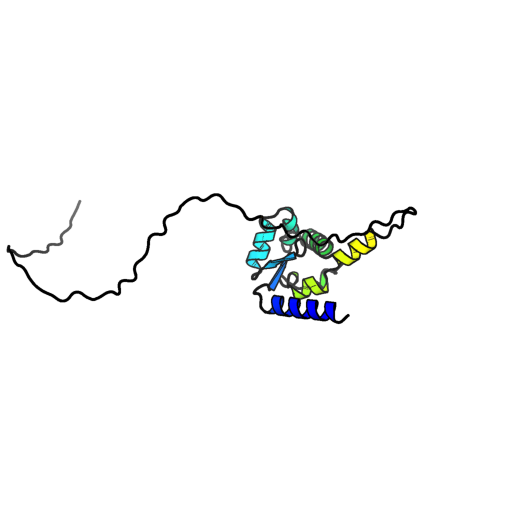00 ALA A CA 1
ATOM 840 C C . ALA A 1 100 ? 4.456 20.944 10.679 1.00 54.22 100 ALA A C 1
ATOM 842 O O . ALA A 1 100 ? 4.458 22.113 11.068 1.00 54.22 100 ALA A O 1
ATOM 843 N N . ASN A 1 101 ? 5.578 20.344 10.271 1.00 53.94 101 ASN A N 1
ATOM 844 C CA . ASN A 1 101 ? 6.878 21.020 10.262 1.00 53.94 101 ASN A CA 1
ATOM 845 C C . ASN A 1 101 ? 6.967 22.117 9.183 1.00 53.94 101 ASN A C 1
ATOM 847 O O . ASN A 1 101 ? 7.598 23.144 9.411 1.00 53.94 101 ASN A O 1
ATOM 851 N N . SER A 1 102 ? 6.303 21.946 8.034 1.00 56.75 102 SER A N 1
ATOM 852 C CA . SER A 1 102 ? 6.271 22.948 6.953 1.00 56.75 102 SER A CA 1
ATOM 853 C C . SER A 1 102 ? 5.373 24.162 7.241 1.00 56.75 102 SER A C 1
ATOM 855 O O . SER A 1 102 ? 5.559 25.218 6.644 1.00 56.75 102 SER A O 1
ATOM 857 N N . LEU A 1 103 ? 4.436 24.037 8.186 1.00 55.47 103 LEU A N 1
ATOM 858 C CA . LEU A 1 103 ? 3.569 25.125 8.659 1.00 55.47 103 LEU A CA 1
ATOM 859 C C . LEU A 1 103 ? 4.204 25.950 9.792 1.00 55.47 103 LEU A C 1
ATOM 861 O O . LEU A 1 103 ? 3.644 26.960 10.213 1.00 55.47 103 LEU A O 1
ATOM 865 N N . SER A 1 104 ? 5.389 25.562 10.269 1.00 44.06 104 SER A N 1
ATOM 866 C CA . SER A 1 104 ? 6.118 26.271 11.324 1.00 44.06 104 SER A CA 1
ATOM 867 C C . SER A 1 104 ? 6.921 27.453 10.762 1.00 44.06 104 SER A C 1
ATOM 869 O O . SER A 1 104 ? 8.136 27.515 10.911 1.00 44.06 104 SER A O 1
ATOM 871 N N . THR A 1 105 ? 6.242 28.415 10.131 1.00 44.59 105 THR A N 1
ATOM 872 C CA . THR A 1 105 ? 6.752 29.795 10.050 1.00 44.59 105 THR A CA 1
ATOM 873 C C . THR A 1 105 ? 5.781 30.681 10.827 1.00 44.59 105 THR A C 1
ATOM 875 O O . THR A 1 105 ? 4.708 30.991 10.309 1.00 44.59 105 THR A O 1
ATOM 878 N N . PRO A 1 106 ? 6.089 31.084 12.073 1.00 44.28 106 PRO A N 1
ATOM 879 C CA . PRO A 1 106 ? 5.290 32.081 12.759 1.00 44.28 106 PRO A CA 1
ATOM 880 C C . PRO A 1 106 ? 5.621 33.441 12.141 1.00 44.28 106 PRO A C 1
ATOM 882 O O . PRO A 1 106 ? 6.577 34.107 12.529 1.00 44.28 106 PRO A O 1
ATOM 885 N N . GLY A 1 107 ? 4.845 33.842 11.137 1.00 43.34 107 GLY A N 1
ATOM 886 C CA . GLY A 1 107 ? 4.753 35.249 10.771 1.00 43.34 107 GLY A CA 1
ATOM 887 C C . GLY A 1 107 ? 4.067 35.997 11.919 1.00 43.34 107 GLY A C 1
ATOM 888 O O . GLY A 1 107 ? 3.006 35.556 12.372 1.00 43.34 107 GLY A O 1
ATOM 889 N N . PRO A 1 108 ? 4.632 37.101 12.431 1.00 55.72 108 PRO A N 1
ATOM 890 C CA . PRO A 1 108 ? 3.946 37.898 13.425 1.00 55.72 108 PRO A CA 1
ATOM 891 C C . PRO A 1 108 ? 2.882 38.703 12.682 1.00 55.72 108 PRO A C 1
ATOM 893 O O . PRO A 1 108 ? 3.217 39.586 11.897 1.00 55.72 108 PRO A O 1
ATOM 896 N N . ASN A 1 109 ? 1.614 38.329 12.854 1.00 45.53 109 ASN A N 1
ATOM 897 C CA . ASN A 1 109 ? 0.492 39.227 13.154 1.00 45.53 109 ASN A CA 1
ATOM 898 C C . ASN A 1 109 ? -0.857 38.536 12.882 1.00 45.53 109 ASN A C 1
ATOM 900 O O . ASN A 1 109 ? -1.274 38.374 11.743 1.00 45.53 109 ASN A O 1
ATOM 904 N N . ASN A 1 110 ? -1.536 38.214 13.989 1.00 43.66 110 ASN A N 1
ATOM 905 C CA . ASN A 1 110 ? -2.951 38.498 14.250 1.00 43.66 110 ASN A CA 1
ATOM 906 C C . ASN A 1 110 ? -4.008 38.064 13.214 1.00 43.66 110 ASN A C 1
ATOM 908 O O . ASN A 1 110 ? -4.269 38.771 12.250 1.00 43.66 110 ASN A O 1
ATOM 912 N N . LEU A 1 111 ? -4.795 37.034 13.541 1.00 37.12 111 LEU A N 1
ATOM 913 C CA . LEU A 1 111 ? -6.065 37.208 14.267 1.00 37.12 111 LEU A CA 1
ATOM 914 C C . LEU A 1 111 ? -6.726 35.850 14.510 1.00 37.12 111 LEU A C 1
ATOM 916 O O . LEU A 1 111 ? -6.857 35.006 13.629 1.00 37.12 111 LEU A O 1
ATOM 920 N N . TYR A 1 112 ? -7.137 35.668 15.753 1.00 44.56 112 TYR A N 1
ATOM 921 C CA . TYR A 1 112 ? -7.912 34.545 16.236 1.00 44.56 112 TYR A CA 1
ATOM 922 C C . TYR A 1 112 ? -9.313 34.564 15.598 1.00 44.56 112 TYR A C 1
ATOM 924 O O . TYR A 1 112 ? -10.111 35.456 15.875 1.00 44.56 112 TYR A O 1
ATOM 932 N N . ALA A 1 113 ? -9.592 33.576 14.755 1.00 38.84 113 ALA A N 1
ATOM 933 C CA . ALA A 1 113 ? -10.924 33.058 14.447 1.00 38.84 113 ALA A CA 1
ATOM 934 C C . ALA A 1 113 ? -10.710 31.564 14.155 1.00 38.84 113 ALA A C 1
ATOM 936 O O . ALA A 1 113 ? -10.243 31.179 13.090 1.00 38.84 113 ALA A O 1
ATOM 937 N N . ASP A 1 114 ? -10.666 30.711 15.172 1.00 40.28 114 ASP A N 1
ATOM 938 C CA . ASP A 1 114 ? -11.843 30.050 15.742 1.00 40.28 114 ASP A CA 1
ATOM 939 C C . ASP A 1 114 ? -12.873 29.643 14.678 1.00 40.28 114 ASP A C 1
ATOM 941 O O . ASP A 1 114 ? -13.682 30.451 14.232 1.00 40.28 114 ASP A O 1
ATOM 945 N N . ALA A 1 115 ? -12.795 28.388 14.236 1.00 39.12 115 ALA A N 1
ATOM 946 C CA . ALA A 1 115 ? -13.890 27.427 14.360 1.00 39.12 115 ALA A CA 1
ATOM 947 C C . ALA A 1 115 ? -13.618 26.211 13.463 1.00 39.12 115 ALA A C 1
ATOM 949 O O . ALA A 1 115 ? -13.548 26.313 12.244 1.00 39.12 115 ALA A O 1
ATOM 950 N N . ARG A 1 116 ? -13.513 25.039 14.099 1.00 45.09 116 ARG A N 1
ATOM 951 C CA . ARG A 1 116 ? -13.900 23.716 13.577 1.00 45.09 116 ARG A CA 1
ATOM 952 C C . ARG A 1 116 ? -14.021 23.581 12.046 1.00 45.09 116 ARG A C 1
ATOM 954 O O . ARG A 1 116 ? -15.130 23.520 11.520 1.00 45.09 116 ARG A O 1
ATOM 961 N N . THR A 1 117 ? -12.919 23.304 11.360 1.00 39.81 117 THR A N 1
ATOM 962 C CA . THR A 1 117 ? -12.994 22.590 10.077 1.00 39.81 117 THR A CA 1
ATOM 963 C C . THR A 1 117 ? -13.012 21.095 10.373 1.00 39.81 117 THR A C 1
ATOM 965 O O . THR A 1 117 ? -12.034 20.375 10.183 1.00 39.81 117 THR A O 1
ATOM 968 N N . TYR A 1 118 ? -14.136 20.626 10.923 1.00 44.44 118 TYR A N 1
ATOM 969 C CA . TYR A 1 118 ? -14.487 19.218 10.783 1.00 44.44 118 TYR A CA 1
ATOM 970 C C . TYR A 1 118 ? -14.528 18.953 9.280 1.00 44.44 118 TYR A C 1
ATOM 972 O O . TYR A 1 118 ? -15.088 19.750 8.526 1.00 44.44 118 TYR A O 1
ATOM 980 N N . ILE A 1 119 ? -13.884 17.872 8.856 1.00 43.00 119 ILE A N 1
ATOM 981 C CA . ILE A 1 119 ? -13.970 17.358 7.495 1.00 43.00 119 ILE A CA 1
ATOM 982 C C . ILE A 1 119 ? -15.451 17.359 7.120 1.00 43.00 119 ILE A C 1
ATOM 984 O O . ILE A 1 119 ? -16.263 16.696 7.766 1.00 43.00 119 ILE A O 1
ATOM 988 N N . SER A 1 120 ? -15.792 18.184 6.134 1.00 30.86 120 SER A N 1
ATOM 989 C CA . SER A 1 120 ? -17.119 18.234 5.546 1.00 30.86 120 SER A CA 1
ATOM 990 C C . SER A 1 120 ? -17.376 16.862 4.932 1.00 30.86 120 SER A C 1
ATOM 992 O O . SER A 1 120 ? -16.878 16.547 3.851 1.00 30.86 120 SER A O 1
ATOM 994 N N . CYS A 1 121 ? -18.085 16.000 5.660 1.00 38.56 121 CYS A N 1
ATOM 995 C CA . CYS A 1 121 ? -18.776 14.879 5.048 1.00 38.56 121 CYS A CA 1
ATOM 996 C C . CYS A 1 121 ? -19.707 15.479 3.989 1.00 38.56 121 CYS A C 1
ATOM 998 O O . CYS A 1 121 ? -20.459 16.396 4.329 1.00 38.56 121 CYS A O 1
ATOM 1000 N N . PRO A 1 122 ? -19.707 15.008 2.732 1.00 38.88 122 PRO A N 1
ATOM 1001 C CA . PRO A 1 122 ? -20.753 15.402 1.809 1.00 38.88 122 PRO A CA 1
ATOM 1002 C C . PRO A 1 122 ? -22.088 14.925 2.388 1.00 38.88 122 PRO A C 1
ATOM 1004 O O . PRO A 1 122 ? -22.383 13.731 2.437 1.00 38.88 122 PRO A O 1
ATOM 1007 N N . THR A 1 123 ? -22.868 15.882 2.885 1.00 37.12 123 THR A N 1
ATOM 1008 C CA . THR A 1 123 ? -24.265 15.708 3.254 1.00 37.12 123 THR A CA 1
ATOM 1009 C C . THR A 1 123 ? -24.997 15.156 2.039 1.00 37.12 123 THR A C 1
ATOM 1011 O O . THR A 1 123 ? -25.143 15.845 1.030 1.00 37.12 123 THR A O 1
ATOM 1014 N N . ILE A 1 124 ? -25.465 13.913 2.138 1.00 47.22 124 ILE A N 1
ATOM 1015 C CA . ILE A 1 124 ? -26.528 13.406 1.274 1.00 47.22 124 ILE A CA 1
ATOM 1016 C C . ILE A 1 124 ? -27.731 14.317 1.529 1.00 47.22 124 ILE A C 1
ATOM 1018 O O . ILE A 1 124 ? -28.348 14.246 2.590 1.00 47.22 124 ILE A O 1
ATOM 1022 N N . GLN A 1 125 ? -28.030 15.215 0.592 1.00 37.25 125 GLN A N 1
ATOM 1023 C CA . GLN A 1 125 ? -29.312 15.907 0.580 1.00 37.25 125 GLN A CA 1
ATOM 1024 C C . GLN A 1 125 ? -30.390 14.909 0.134 1.00 37.25 125 GLN A C 1
ATOM 1026 O O . GLN A 1 125 ? -30.258 14.319 -0.941 1.00 37.25 125 GLN A O 1
ATOM 1031 N N . PRO A 1 126 ? -31.465 14.712 0.912 1.00 43.12 126 PRO A N 1
ATOM 1032 C CA . PRO A 1 126 ? -32.678 14.105 0.401 1.00 43.12 126 PRO A CA 1
ATOM 1033 C C . PRO A 1 126 ? -33.537 15.188 -0.269 1.00 43.12 126 PRO A C 1
ATOM 1035 O O . PRO A 1 126 ? -33.787 16.221 0.348 1.00 43.12 126 PRO A O 1
ATOM 1038 N N . LEU A 1 127 ? -33.984 14.944 -1.510 1.00 31.73 127 LEU A N 1
ATOM 1039 C CA . LEU A 1 127 ? -35.382 15.065 -1.978 1.00 31.73 127 LEU A CA 1
ATOM 1040 C C . LEU A 1 127 ? -35.483 14.949 -3.520 1.00 31.73 127 LEU A C 1
ATOM 1042 O O . LEU A 1 127 ? -35.139 15.863 -4.258 1.00 31.73 127 LEU A O 1
ATOM 1046 N N . LEU A 1 128 ? -35.925 13.758 -3.951 1.00 39.47 128 LEU A N 1
ATOM 1047 C CA . LEU A 1 128 ? -36.940 13.401 -4.971 1.00 39.47 128 LEU A CA 1
ATOM 1048 C C . LEU A 1 128 ? -37.466 14.486 -5.954 1.00 39.47 128 LEU A C 1
ATOM 1050 O O . LEU A 1 128 ? -37.692 15.631 -5.576 1.00 39.47 128 LEU A O 1
ATOM 1054 N N . PRO A 1 129 ? -37.830 14.075 -7.188 1.00 40.59 129 PRO A N 1
ATOM 1055 C CA . PRO A 1 129 ? -39.178 13.536 -7.377 1.00 40.59 129 PRO A CA 1
ATOM 1056 C C . PRO A 1 129 ? -39.225 12.148 -8.025 1.00 40.59 129 PRO A C 1
ATOM 1058 O O . PRO A 1 129 ? -38.382 11.757 -8.828 1.00 40.59 129 PRO A O 1
ATOM 1061 N N . HIS A 1 130 ? -40.270 11.429 -7.619 1.00 38.84 130 HIS A N 1
ATOM 1062 C CA . HIS A 1 130 ? -40.758 10.147 -8.108 1.00 38.84 130 HIS A CA 1
ATOM 1063 C C . HIS A 1 130 ? -40.523 9.904 -9.605 1.00 38.84 130 HIS A C 1
ATOM 1065 O O . HIS A 1 130 ? -41.042 10.624 -10.456 1.00 38.84 130 HIS A O 1
ATOM 1071 N N . ARG A 1 131 ? -39.867 8.784 -9.917 1.00 35.75 131 ARG A N 1
ATOM 1072 C CA . ARG A 1 131 ? -40.140 8.034 -11.142 1.00 35.75 131 ARG A CA 1
ATOM 1073 C C . ARG A 1 131 ? -40.726 6.704 -10.703 1.00 35.75 131 ARG A C 1
ATOM 1075 O O . ARG A 1 131 ? -40.021 5.877 -10.131 1.00 35.75 131 ARG A O 1
ATOM 1082 N N . GLU A 1 132 ? -42.032 6.562 -10.884 1.00 38.91 132 GLU A N 1
ATOM 1083 C CA . GLU A 1 132 ? -42.760 5.335 -10.588 1.00 38.91 132 GLU A CA 1
ATOM 1084 C C . GLU A 1 132 ? -42.151 4.183 -11.392 1.00 38.91 132 GLU A C 1
ATOM 1086 O O . GLU A 1 132 ? -42.247 4.135 -12.616 1.00 38.91 132 GLU A O 1
ATOM 1091 N N . TYR A 1 133 ? -41.493 3.264 -10.694 1.00 36.91 133 TYR A N 1
ATOM 1092 C CA . TYR A 1 133 ? -41.278 1.915 -11.188 1.00 36.91 133 TYR A CA 1
ATOM 1093 C C . TYR A 1 133 ? -42.215 1.024 -10.388 1.00 36.91 133 TYR A C 1
ATOM 1095 O O . TYR A 1 133 ? -41.967 0.734 -9.218 1.00 36.91 133 TYR A O 1
ATOM 1103 N N . SER A 1 134 ? -43.321 0.634 -11.016 1.00 40.41 134 SER A N 1
ATOM 1104 C CA . SER A 1 134 ? -44.199 -0.409 -10.504 1.00 40.41 134 SER A CA 1
ATOM 1105 C C . SER A 1 134 ? -43.374 -1.678 -10.305 1.00 40.41 134 SER A C 1
ATOM 1107 O O . SER A 1 134 ? -42.872 -2.262 -11.266 1.00 40.41 134 SER A O 1
ATOM 1109 N N . ALA A 1 135 ? -43.199 -2.086 -9.050 1.00 39.75 135 ALA A N 1
ATOM 1110 C CA . ALA A 1 135 ? -42.607 -3.369 -8.721 1.00 39.75 135 ALA A CA 1
ATOM 1111 C C . ALA A 1 135 ? -43.553 -4.477 -9.203 1.00 39.75 135 ALA A C 1
ATOM 1113 O O . ALA A 1 135 ? -44.719 -4.527 -8.809 1.00 39.75 135 ALA A O 1
ATOM 1114 N N . ILE A 1 136 ? -43.052 -5.361 -10.066 1.00 45.09 136 ILE A N 1
ATOM 1115 C CA . ILE A 1 136 ? -43.735 -6.608 -10.403 1.00 45.09 136 ILE A CA 1
ATOM 1116 C C . ILE A 1 136 ? -43.746 -7.450 -9.126 1.00 45.09 136 ILE A C 1
ATOM 1118 O O . ILE A 1 136 ? -42.699 -7.851 -8.618 1.00 45.09 136 ILE A O 1
ATOM 1122 N N . VAL A 1 137 ? -44.941 -7.670 -8.586 1.00 37.47 137 VAL A N 1
ATOM 1123 C CA . VAL A 1 137 ? -45.183 -8.584 -7.471 1.00 37.47 137 VAL A CA 1
ATOM 1124 C C . VAL A 1 137 ? -44.868 -9.994 -7.965 1.00 37.47 137 VAL A C 1
ATOM 1126 O O . VAL A 1 137 ? -45.657 -10.597 -8.686 1.00 37.47 137 VAL A O 1
ATOM 1129 N N . HIS A 1 138 ? -43.704 -10.525 -7.599 1.00 38.75 138 HIS A N 1
ATOM 1130 C CA . HIS A 1 138 ? -43.459 -11.958 -7.700 1.00 38.75 138 HIS A CA 1
ATOM 1131 C C . HIS A 1 138 ? -44.222 -12.633 -6.560 1.00 38.75 138 HIS A C 1
ATOM 1133 O O . HIS A 1 138 ? -43.768 -12.658 -5.419 1.00 38.75 138 HIS A O 1
ATOM 1139 N N . SER A 1 139 ? -45.427 -13.114 -6.861 1.00 43.22 139 SER A N 1
ATOM 1140 C CA . SER A 1 139 ? -46.169 -13.994 -5.967 1.00 43.22 139 SER A CA 1
ATOM 1141 C C . SER A 1 139 ? -45.439 -15.332 -5.861 1.00 43.22 139 SER A C 1
ATOM 1143 O O . SER A 1 139 ? -45.260 -16.032 -6.856 1.00 43.22 139 SER A O 1
ATOM 1145 N N . ASP A 1 140 ? -45.032 -15.665 -4.639 1.00 47.34 140 ASP A N 1
ATOM 1146 C CA . ASP A 1 140 ? -44.587 -16.991 -4.218 1.00 47.34 140 ASP A CA 1
ATOM 1147 C C . ASP A 1 140 ? -45.692 -18.017 -4.515 1.00 47.34 140 ASP A C 1
ATOM 1149 O O . ASP A 1 140 ? -46.709 -18.086 -3.821 1.00 47.34 140 ASP A O 1
ATOM 1153 N N . VAL A 1 141 ? -45.512 -18.811 -5.569 1.00 46.03 141 VAL A N 1
ATOM 1154 C CA . VAL A 1 141 ? -46.312 -20.013 -5.811 1.00 46.03 141 VAL A CA 1
ATOM 1155 C C . VAL A 1 141 ? -45.350 -21.193 -5.857 1.00 46.03 141 VAL A C 1
ATOM 1157 O O . VAL A 1 141 ? -44.575 -21.355 -6.797 1.00 46.03 141 VAL A O 1
ATOM 1160 N N . GLN A 1 142 ? -45.395 -22.003 -4.797 1.00 48.16 142 GLN A N 1
ATOM 1161 C CA . GLN A 1 142 ? -44.704 -23.289 -4.693 1.00 48.16 142 GLN A CA 1
ATOM 1162 C C . GLN A 1 142 ? -45.004 -24.191 -5.905 1.00 48.16 142 GLN A C 1
ATOM 1164 O O . GLN A 1 142 ? -46.146 -24.223 -6.373 1.00 48.16 142 GLN A O 1
ATOM 1169 N N . PRO A 1 143 ? -44.044 -25.010 -6.375 1.00 43.66 143 PRO A N 1
ATOM 1170 C CA . PRO A 1 143 ? -44.291 -25.925 -7.476 1.00 43.66 143 PRO A CA 1
ATOM 1171 C C . PRO A 1 143 ? -45.043 -27.157 -6.958 1.00 43.66 143 PRO A C 1
ATOM 1173 O O . PRO A 1 143 ? -44.470 -28.026 -6.300 1.00 43.66 143 PRO A O 1
ATOM 1176 N N . ARG A 1 144 ? -46.341 -27.252 -7.257 1.00 44.78 144 ARG A N 1
ATOM 1177 C CA . ARG A 1 144 ? -47.101 -28.499 -7.098 1.00 44.78 144 ARG A CA 1
ATOM 1178 C C . ARG A 1 144 ? -47.011 -29.266 -8.418 1.00 44.78 144 ARG A C 1
ATOM 1180 O O . ARG A 1 144 ? -47.434 -28.763 -9.453 1.00 44.78 144 ARG A O 1
ATOM 1187 N N . GLY A 1 145 ? -46.372 -30.436 -8.372 1.00 40.97 145 GLY A N 1
ATOM 1188 C CA . GLY A 1 145 ? -46.082 -31.267 -9.543 1.00 40.97 145 GLY A CA 1
ATOM 1189 C C . GLY A 1 145 ? -47.335 -31.722 -10.310 1.00 40.97 145 GLY A C 1
ATOM 1190 O O . GLY A 1 145 ? -48.426 -31.756 -9.736 1.00 40.97 145 GLY A O 1
ATOM 1191 N N . PRO A 1 146 ? -47.197 -32.082 -11.598 1.00 40.66 146 PRO A N 1
ATOM 1192 C CA . PRO A 1 146 ? -48.328 -32.494 -12.414 1.00 40.66 146 PRO A CA 1
ATOM 1193 C C . PRO A 1 146 ? -48.664 -33.972 -12.170 1.00 40.66 146 PRO A C 1
ATOM 1195 O O . PRO A 1 146 ? -47.892 -34.861 -12.524 1.00 40.66 146 PRO A O 1
ATOM 1198 N N . ASN A 1 147 ? -49.840 -34.226 -11.588 1.00 35.88 147 ASN A N 1
ATOM 1199 C CA . ASN A 1 147 ? -50.523 -35.512 -11.704 1.00 35.88 147 ASN A CA 1
ATOM 1200 C C . ASN A 1 147 ? -51.396 -35.516 -12.967 1.00 35.88 147 ASN A C 1
ATOM 1202 O O . ASN A 1 147 ? -52.031 -34.520 -13.304 1.00 35.88 147 ASN A O 1
ATOM 1206 N N . HIS A 1 148 ? -51.355 -36.665 -13.637 1.00 38.94 148 HIS A N 1
ATOM 1207 C CA . HIS A 1 148 ? -52.128 -37.116 -14.794 1.00 38.94 148 HIS A CA 1
ATOM 1208 C C . HIS A 1 148 ? -53.623 -36.744 -14.783 1.00 38.94 148 HIS A C 1
ATOM 1210 O O . HIS A 1 148 ? -54.245 -36.788 -13.730 1.00 38.94 148 HIS A O 1
ATOM 1216 N N . GLU A 1 149 ? -54.191 -36.483 -15.970 1.00 33.81 149 GLU A N 1
ATOM 1217 C CA . GLU A 1 149 ? -55.181 -37.335 -16.681 1.00 33.81 149 GLU A CA 1
ATOM 1218 C C . GLU A 1 149 ? -55.695 -36.595 -17.945 1.00 33.81 149 GLU A C 1
ATOM 1220 O O . GLU A 1 149 ? -56.130 -35.452 -17.889 1.00 33.81 149 GLU A O 1
ATOM 1225 N N . HIS A 1 150 ? -55.358 -37.102 -19.137 1.00 35.00 150 HIS A N 1
ATOM 1226 C CA . HIS A 1 150 ? -56.242 -37.811 -20.084 1.00 35.00 150 HIS A CA 1
ATOM 1227 C C . HIS A 1 150 ? -57.297 -36.956 -20.822 1.00 35.00 150 HIS A C 1
ATOM 1229 O O . HIS A 1 150 ? -58.389 -36.690 -20.328 1.00 35.00 150 HIS A O 1
ATOM 1235 N N . SER A 1 151 ? -57.027 -36.668 -22.100 1.00 34.53 151 SER A N 1
ATOM 1236 C CA . SER A 1 151 ? -58.028 -36.827 -23.162 1.00 34.53 151 SER A CA 1
ATOM 1237 C C . SER A 1 151 ? -57.360 -37.023 -24.518 1.00 34.53 151 SER A C 1
ATOM 1239 O O . SER A 1 151 ? -56.311 -36.458 -24.810 1.00 34.53 151 SER A O 1
ATOM 1241 N N . GLN A 1 152 ? -57.970 -37.936 -25.258 1.00 38.81 152 GLN A N 1
ATOM 1242 C CA . GLN A 1 152 ? -57.456 -38.718 -26.371 1.00 38.81 152 GLN A CA 1
ATOM 1243 C C . GLN A 1 152 ? -57.502 -37.974 -27.714 1.00 38.81 152 GLN A C 1
ATOM 1245 O O . GLN A 1 152 ? -58.145 -36.931 -27.831 1.00 38.81 152 GLN A O 1
ATOM 1250 N N . ASN A 1 153 ? -56.874 -38.622 -28.706 1.00 33.91 153 ASN A N 1
ATOM 1251 C CA . ASN A 1 153 ? -57.157 -38.659 -30.154 1.00 33.91 153 ASN A CA 1
ATOM 1252 C C . ASN A 1 153 ? -55.972 -38.144 -30.983 1.00 33.91 153 ASN A C 1
ATOM 1254 O O . ASN A 1 153 ? -55.455 -37.074 -30.698 1.00 33.91 153 ASN A O 1
ATOM 1258 N N . GLU A 1 154 ? -55.486 -38.760 -32.056 1.00 35.22 154 GLU A N 1
ATOM 1259 C CA . GLU A 1 154 ? -55.670 -40.035 -32.764 1.00 35.22 154 GLU A CA 1
ATOM 1260 C C . GLU A 1 154 ? -54.516 -40.073 -33.803 1.00 35.22 154 GLU A C 1
ATOM 1262 O O . GLU A 1 154 ? -54.058 -39.016 -34.239 1.00 35.22 154 GLU A O 1
ATOM 1267 N N . GLY A 1 155 ? -54.073 -41.265 -34.228 1.00 36.28 155 GLY A N 1
ATOM 1268 C CA . GLY A 1 155 ? -53.177 -41.480 -35.386 1.00 36.28 155 GLY A CA 1
ATOM 1269 C C . GLY A 1 155 ? -51.724 -41.828 -35.010 1.00 36.28 155 GLY A C 1
ATOM 1270 O O . GLY A 1 155 ? -50.974 -40.944 -34.620 1.00 36.28 155 GLY A O 1
ATOM 1271 N N . VAL A 1 156 ? -51.268 -43.095 -34.973 1.00 38.56 156 VAL A N 1
ATOM 1272 C CA . VAL A 1 156 ? -51.037 -44.019 -36.121 1.00 38.56 156 VAL A CA 1
ATOM 1273 C C . VAL A 1 156 ? -50.130 -43.290 -37.138 1.00 38.56 156 VAL A C 1
ATOM 1275 O O . VAL A 1 156 ? -50.582 -42.318 -37.723 1.00 38.56 156 VAL A O 1
ATOM 1278 N N . VAL A 1 157 ? -48.846 -43.591 -37.380 1.00 43.81 157 VAL A N 1
ATOM 1279 C CA . VAL A 1 157 ? -48.129 -44.871 -37.549 1.00 43.81 157 VAL A CA 1
ATOM 1280 C C . VAL A 1 157 ? -46.599 -44.652 -37.508 1.00 43.81 157 VAL A C 1
ATOM 1282 O O . VAL A 1 157 ? -46.103 -43.616 -37.938 1.00 43.81 157 VAL A O 1
ATOM 1285 N N . ASP A 1 158 ? -45.916 -45.682 -37.010 1.00 37.44 158 ASP A N 1
ATOM 1286 C CA . ASP A 1 158 ? -44.566 -46.224 -37.259 1.00 37.44 158 ASP A CA 1
ATOM 1287 C C . ASP A 1 158 ? -43.447 -45.467 -38.022 1.00 37.44 158 ASP A C 1
ATOM 1289 O O . ASP A 1 158 ? -43.616 -45.029 -39.153 1.00 37.44 158 ASP A O 1
ATOM 1293 N N . ASN A 1 159 ? -42.254 -45.515 -37.392 1.00 38.22 159 ASN A N 1
ATOM 1294 C CA . ASN A 1 159 ? -40.915 -45.944 -37.870 1.00 38.22 159 ASN A CA 1
ATOM 1295 C C . ASN A 1 159 ? -40.433 -45.449 -39.264 1.00 38.22 159 ASN A C 1
ATOM 1297 O O . ASN A 1 159 ? -41.117 -45.560 -40.267 1.00 38.22 159 ASN A O 1
ATOM 1301 N N . ILE A 1 160 ? -39.186 -45.008 -39.466 1.00 45.62 160 ILE A N 1
ATOM 1302 C CA . ILE A 1 160 ? -37.976 -45.849 -39.534 1.00 45.62 160 ILE A CA 1
ATOM 1303 C C . ILE A 1 160 ? -36.742 -44.926 -39.674 1.00 45.62 160 ILE A C 1
ATOM 1305 O O . ILE A 1 160 ? -36.726 -43.964 -40.437 1.00 45.62 160 ILE A O 1
ATOM 1309 N N . ARG A 1 161 ? -35.686 -45.295 -38.949 1.00 46.19 161 ARG A N 1
ATOM 1310 C CA . ARG A 1 161 ? -34.272 -44.905 -39.073 1.00 46.19 161 ARG A CA 1
ATOM 1311 C C . ARG A 1 1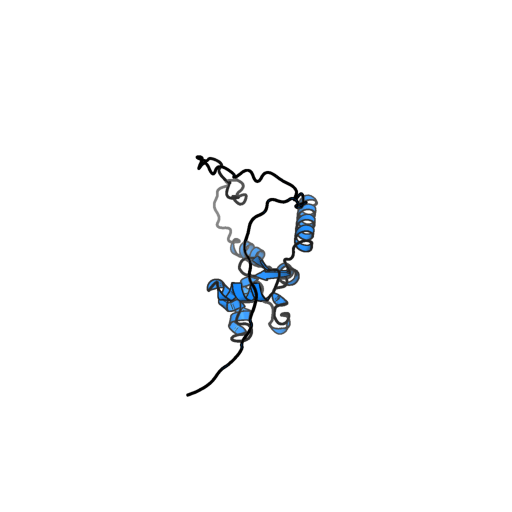61 ? -33.685 -45.253 -40.446 1.00 46.19 161 ARG A C 1
ATOM 1313 O O . ARG A 1 161 ? -33.772 -46.417 -40.807 1.00 46.19 161 ARG A O 1
ATOM 1320 N N . THR A 1 162 ? -32.934 -44.354 -41.091 1.00 45.69 162 THR A N 1
ATOM 1321 C CA . THR A 1 162 ? -31.783 -44.792 -41.913 1.00 45.69 162 THR A CA 1
ATOM 1322 C C . THR A 1 162 ? -30.700 -43.715 -42.005 1.00 45.69 162 THR A C 1
ATOM 1324 O O . THR A 1 162 ? -30.915 -42.648 -42.574 1.00 45.69 162 THR A O 1
ATOM 1327 N N . ASP A 1 163 ? -29.539 -44.027 -41.430 1.00 46.28 163 ASP A N 1
ATOM 1328 C CA . ASP A 1 163 ? -28.225 -43.526 -41.829 1.00 46.28 163 ASP A CA 1
ATOM 1329 C C . ASP A 1 163 ? -27.957 -43.845 -43.310 1.00 46.28 163 ASP A C 1
ATOM 1331 O O . ASP A 1 163 ? -28.225 -44.974 -43.714 1.00 46.28 163 ASP A O 1
ATOM 1335 N N . MET A 1 164 ? -27.371 -42.920 -44.081 1.00 42.50 164 MET A N 1
ATOM 1336 C CA . MET A 1 164 ? -26.347 -43.217 -45.103 1.00 42.50 164 MET A CA 1
ATOM 1337 C C . MET A 1 164 ? -25.887 -41.944 -45.844 1.00 42.50 164 MET A C 1
ATOM 1339 O O . MET A 1 164 ? -26.645 -41.319 -46.580 1.00 42.50 164 MET A O 1
ATOM 1343 N N . GLU A 1 165 ? -24.605 -41.609 -45.666 1.00 45.12 165 GLU A N 1
ATOM 1344 C CA . GLU A 1 165 ? -23.703 -41.102 -46.723 1.00 45.12 165 GLU A CA 1
ATOM 1345 C C . GLU A 1 165 ? -23.729 -42.037 -47.968 1.00 45.12 165 GLU A C 1
ATOM 1347 O O . GLU A 1 165 ? -24.166 -43.180 -47.792 1.00 45.12 165 GLU A O 1
ATOM 1352 N N . PRO A 1 166 ? -23.231 -41.684 -49.188 1.00 53.81 166 PRO A N 1
ATOM 1353 C CA . PRO A 1 166 ? -21.994 -40.909 -49.409 1.00 53.81 166 PRO A CA 1
ATOM 1354 C C . PRO A 1 166 ? -21.875 -40.066 -50.718 1.00 53.81 166 PRO A C 1
ATOM 1356 O O . PRO A 1 166 ? -22.731 -40.081 -51.598 1.00 53.81 166 PRO A O 1
ATOM 1359 N N . SER A 1 167 ? -20.705 -39.417 -50.834 1.00 51.19 167 SER A N 1
ATOM 1360 C CA . SER A 1 167 ? -19.880 -39.147 -52.038 1.00 51.19 167 SER A CA 1
ATOM 1361 C C . SER A 1 167 ? -20.369 -38.214 -53.160 1.00 51.19 167 SER A C 1
ATOM 1363 O O . SER A 1 167 ? -21.219 -38.568 -53.974 1.00 51.19 167 SER A O 1
ATOM 1365 N N . SER A 1 168 ? -19.601 -37.143 -53.401 1.00 52.91 168 SER A N 1
ATOM 1366 C CA . SER A 1 168 ? -18.513 -37.118 -54.411 1.00 52.91 168 SER A CA 1
ATOM 1367 C C . SER A 1 168 ? -17.561 -35.950 -54.169 1.00 52.91 168 SER A C 1
ATOM 1369 O O . SER A 1 168 ? -18.046 -34.891 -53.718 1.00 52.91 168 SER A O 1
#

pLDDT: mean 70.58, std 24.59, range [30.86, 95.88]

Organism: NCBI:txid1034304

Secondary structure (DSSP, 8-state):
-HHHHHHHHHHHHHHHHSS--EE-TTT--EESSHHHHHHHHHH-TTTGGGTTTTT-HHHHHHHHHHHHTS---GGGSPSTTGGGBHHHHHHH--HHHHHHHHT----S------------------------------------------------------------

Sequence (168 aa):
MADLERRYNTLNEIVQKTTIRYVCPKCLRGFSRPTLLYQHFREDESHNALSMRREDFKRFLSSYQESLGCKIPAKELPPDAECFRIQYVIDHYKRDQNLANSLSTPGPNNLYADARTYISCPTIQPLLPHREYSAIVHSDVQPRGPNHEHSQNEGVVDNIRTDMEPSS

Radius of gyration: 32.87 Å; chains: 1; bounding box: 76×86×81 Å

Foldseek 3Di:
DVVVVVVVVVVVVVVVPDLFFFAQLQPRDTDNDVVVVLVVLVVDVLNVLCNCCPPCVPSNQVSVCVSQVHNDDPVPQDPDRNNRTPVNSVVRRCPVVVVVVVPPDPDDDDDDDDDDPPPPDPPPDDDDDDDDDPDDPPDDDDDDDDDDDDDDDDDDDDDDDDDDDDDD

InterPro domains:
  IPR013087 Zinc finger C2H2-type [PS50157] (22-52)